Protein AF-A0A836VWT7-F1 (afdb_monomer)

Foldseek 3Di:
DDPDDDDDP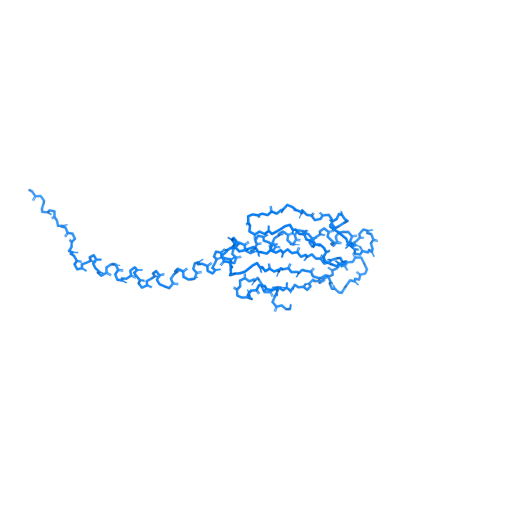VVVVVVVVVVVVVCVVVVVVVLLVQLLVLVVVVVVQQVQLLVLQLVLCLPVVFFAQWPVSSVGDQDADQQKHGWTRPGGNKIKIWGQCSSVDPGIKMKMWAQPPDDDSGRPDIQIAMPDDPSRYDPSHPD

Solvent-accessible surface area (backbone atoms only — not comparable to full-atom values): 7561 Å² total; per-residue (Å²): 131,82,83,82,81,74,87,53,71,66,59,53,50,53,53,52,52,54,51,51,56,51,47,66,58,48,51,60,54,50,50,53,49,51,30,27,56,44,43,48,54,46,53,50,57,49,54,54,29,52,50,35,34,42,51,40,18,48,73,72,68,46,60,34,66,37,54,82,68,22,66,41,76,57,73,55,55,89,35,23,50,43,55,44,37,88,42,63,46,24,44,33,35,33,39,33,43,75,36,71,47,97,55,66,26,41,41,35,40,36,70,35,79,73,48,96,45,40,58,86,42,68,51,19,32,54,71,47,64,65,90,46,52,64,77,69,34,70,96

pLDDT: mean 91.73, std 6.02, range [58.75, 97.19]

Sequence (139 aa):
MKKQSGFTLIELMIVVAIIGILAAIALPAYKDYTIRAKISECVTALSSCKTSISEYYASEGSLPSDINNAGCQTTASQYCSSITIPAAGQASINATTATGLAADCSLLLDPVNEANGAIPEWAGSTTCDTKYVPANFRG

Secondary structure (DSSP, 8-state):
-----PPPHHHHHHHHHHHHHHHHHHHHHHHHHHHHHHHHHHHHHHHHHHHHHHHHHHHHSS--SSHHHHT------SSB---B-SSTT-EEEEEPGGGT-SS-EEEEEEEES-BTTB--EEEEEESS-TTTS-GGG--

Mean predicted aligned error: 5.72 Å

Nearest PDB structures (foldseek):
  2hi2-assembly1_A  TM=7.477E-01  e=3.064E-08  Neisseria gonorrhoeae
  1ay2-assembly1_A  TM=7.674E-01  e=1.196E-07  Neisseria gonorrhoeae
  8p36-assembly1_A  TM=6.374E-01  e=1.276E-07  Neisseria meningitidis 8013
  8p3b-assembly1_A  TM=6.271E-01  e=5.313E-07  Neisseria meningitidis 8013
  4v1j-assembly1_A  TM=7.255E-01  e=3.595E-05  Neisseria meningitidis MC58

Radius of gyration: 23.33 Å; Cα contacts (8 Å, |Δi|>4): 224; chains: 1; bounding box: 59×43×65 Å

Structure (mmCIF, N/CA/C/O backbone):
data_AF-A0A836VWT7-F1
#
_entry.id   AF-A0A836VWT7-F1
#
loop_
_atom_site.group_PDB
_atom_site.id
_atom_site.type_symbol
_atom_site.label_atom_id
_atom_site.label_alt_id
_atom_site.label_comp_id
_atom_site.label_asym_id
_atom_site.label_entity_id
_atom_site.label_seq_id
_atom_site.pdbx_PDB_ins_code
_atom_site.Cartn_x
_atom_site.Cartn_y
_atom_site.Cartn_z
_atom_site.occupancy
_atom_site.B_iso_or_equiv
_atom_site.auth_seq_id
_atom_site.auth_comp_id
_atom_site.auth_asym_id
_atom_site.auth_atom_id
_atom_site.pdbx_PDB_model_num
ATOM 1 N N . MET A 1 1 ? -43.126 31.017 36.234 1.00 58.75 1 MET A N 1
ATOM 2 C CA . MET A 1 1 ? -41.844 30.287 36.358 1.00 58.75 1 MET A CA 1
ATOM 3 C C . MET A 1 1 ? -41.952 28.997 35.553 1.00 58.75 1 MET A C 1
ATOM 5 O O . MET A 1 1 ? -42.788 28.170 35.892 1.00 58.75 1 MET A O 1
ATOM 9 N N . LYS A 1 2 ? -41.206 28.842 34.450 1.00 62.41 2 LYS A N 1
ATOM 10 C CA . LYS A 1 2 ? -41.163 27.563 33.717 1.00 62.41 2 LYS A CA 1
ATOM 11 C C . LYS A 1 2 ? -40.335 26.579 34.548 1.00 62.41 2 LYS A C 1
ATOM 13 O O . LYS A 1 2 ? -39.196 26.892 34.878 1.00 62.41 2 LYS A O 1
ATOM 18 N N . LYS A 1 3 ? -40.908 25.431 34.923 1.00 69.69 3 LYS A N 1
ATOM 19 C CA . LYS A 1 3 ? -40.151 24.339 35.553 1.00 69.69 3 LYS A CA 1
ATOM 20 C C . LYS A 1 3 ? -39.103 23.864 34.550 1.00 69.69 3 LYS A C 1
ATOM 22 O O . LYS A 1 3 ? -39.458 23.363 33.489 1.00 69.69 3 LYS A O 1
ATOM 27 N N . GLN A 1 4 ? -37.833 24.054 34.879 1.00 73.50 4 GLN A N 1
ATOM 28 C CA . GLN A 1 4 ? -36.729 23.471 34.134 1.00 73.50 4 GLN A CA 1
ATOM 29 C C . GLN A 1 4 ? -36.688 21.979 34.473 1.00 73.50 4 GLN A C 1
ATOM 31 O O . GLN A 1 4 ? -36.282 21.589 35.564 1.00 73.50 4 GLN A O 1
ATOM 36 N N . SER A 1 5 ? -37.201 21.152 33.568 1.00 77.25 5 SER A N 1
ATOM 37 C CA . SER A 1 5 ? -37.071 19.699 33.627 1.00 77.25 5 SER A CA 1
ATOM 38 C C . SER A 1 5 ? -35.648 19.325 33.219 1.00 77.25 5 SER A C 1
ATOM 40 O O . SER A 1 5 ? -35.274 19.481 32.058 1.00 77.25 5 SER A O 1
ATOM 42 N N . GLY A 1 6 ? -34.836 18.912 34.193 1.00 79.06 6 GLY A N 1
ATOM 43 C CA . GLY A 1 6 ? -33.509 18.348 33.950 1.00 79.06 6 GLY A CA 1
ATOM 44 C C . GLY A 1 6 ? -33.586 16.888 33.500 1.00 79.06 6 GLY A C 1
ATOM 45 O O . GLY A 1 6 ? -34.572 16.208 33.777 1.00 79.06 6 GLY A O 1
ATOM 46 N N . PHE A 1 7 ? -32.534 16.422 32.825 1.00 81.81 7 PHE A N 1
ATOM 47 C CA . PHE A 1 7 ? -32.345 15.007 32.492 1.00 81.81 7 PHE A CA 1
ATOM 48 C C . PHE A 1 7 ? -32.161 14.159 33.755 1.00 81.81 7 PHE A C 1
ATOM 50 O O . PHE A 1 7 ? -31.521 14.585 34.720 1.00 81.81 7 PHE A O 1
ATOM 57 N N . THR A 1 8 ? -32.698 12.942 33.737 1.00 92.19 8 THR A N 1
ATOM 58 C CA . THR A 1 8 ? -32.517 11.964 34.812 1.00 92.19 8 THR A CA 1
ATOM 59 C C . THR A 1 8 ? -31.179 11.232 34.670 1.00 92.19 8 THR A C 1
ATOM 61 O O . THR A 1 8 ? -30.665 11.020 33.570 1.00 92.19 8 THR A O 1
ATOM 64 N N . LEU A 1 9 ? -30.612 10.787 35.796 1.00 91.31 9 LEU A N 1
ATOM 65 C CA . LEU A 1 9 ? -29.394 9.966 35.786 1.00 91.31 9 LEU A CA 1
ATOM 66 C C . LEU A 1 9 ? -29.594 8.642 35.036 1.00 91.31 9 LEU A C 1
ATOM 68 O O . LEU A 1 9 ? -28.658 8.157 34.407 1.00 91.31 9 LEU A O 1
ATOM 72 N N . ILE A 1 10 ? -30.808 8.081 35.064 1.00 92.75 10 ILE A N 1
ATOM 73 C CA . ILE A 1 10 ? -31.106 6.831 34.361 1.00 92.75 10 ILE A CA 1
ATOM 74 C C . ILE A 1 10 ? -31.104 7.018 32.840 1.00 92.75 10 ILE A C 1
ATOM 76 O O . ILE A 1 10 ? -30.548 6.184 32.131 1.00 92.75 10 ILE A O 1
ATOM 80 N N . GLU A 1 11 ? -31.625 8.140 32.335 1.00 92.62 11 GLU A N 1
ATOM 81 C CA . GLU A 1 11 ? -31.549 8.475 30.908 1.00 92.62 11 GLU A CA 1
ATOM 82 C C . GLU A 1 11 ? -30.095 8.621 30.460 1.00 92.62 11 GLU A C 1
ATOM 84 O O . GLU A 1 11 ? -29.700 8.059 29.440 1.00 92.62 11 GLU A O 1
ATOM 89 N N . LEU A 1 12 ? -29.271 9.306 31.255 1.00 91.25 12 LEU A N 1
ATOM 90 C CA . LEU A 1 12 ? -27.863 9.492 30.924 1.00 91.25 12 LEU A CA 1
ATOM 91 C C . LEU A 1 12 ? -27.093 8.161 30.934 1.00 91.25 12 LEU A C 1
ATOM 93 O O . LEU A 1 12 ? -26.285 7.910 30.042 1.00 91.25 12 LEU A O 1
ATOM 97 N N . MET A 1 13 ? -27.383 7.269 31.884 1.00 93.38 13 MET A N 1
ATOM 98 C CA . MET A 1 13 ? -26.770 5.938 31.944 1.00 93.38 13 MET A CA 1
ATOM 99 C C . MET A 1 13 ? -27.132 5.055 30.744 1.00 93.38 13 MET A C 1
ATOM 101 O O . MET A 1 13 ? -26.257 4.371 30.212 1.00 93.38 13 MET A O 1
ATOM 105 N N . ILE A 1 14 ? -28.385 5.092 30.277 1.00 95.50 14 ILE A N 1
ATOM 106 C CA . ILE A 1 14 ? -28.807 4.332 29.088 1.00 95.50 14 ILE A CA 1
ATOM 107 C C . ILE A 1 14 ? -28.093 4.854 27.837 1.00 95.50 14 ILE A C 1
ATOM 109 O O . ILE A 1 14 ? -27.604 4.063 27.030 1.00 95.50 14 ILE A O 1
ATOM 113 N N . VAL A 1 15 ? -27.971 6.177 27.689 1.00 96.25 15 VAL A N 1
ATOM 114 C CA . VAL A 1 15 ? -27.253 6.782 26.557 1.00 96.25 15 VAL A CA 1
ATOM 115 C C . VAL A 1 15 ? -25.786 6.349 26.544 1.00 96.25 15 VAL A C 1
ATOM 117 O O . VAL A 1 15 ? -25.280 5.933 25.502 1.00 96.25 15 VAL A O 1
ATOM 120 N N . VAL A 1 16 ? -25.113 6.369 27.699 1.00 95.38 16 VAL A N 1
ATOM 121 C CA . VAL A 1 16 ? -23.719 5.909 27.812 1.00 95.38 16 VAL A CA 1
ATOM 122 C C . VAL A 1 16 ? -23.593 4.422 27.468 1.00 95.38 16 VAL A C 1
ATOM 124 O O . VAL A 1 16 ? -22.657 4.046 26.764 1.00 95.38 16 VAL A O 1
ATOM 127 N N . ALA A 1 17 ? -24.544 3.582 27.889 1.00 96.31 17 ALA A N 1
ATOM 128 C CA . ALA A 1 17 ? -24.542 2.158 27.557 1.00 96.31 17 ALA A CA 1
ATOM 129 C C . ALA A 1 17 ? -24.658 1.912 26.041 1.00 96.31 17 ALA A C 1
ATOM 131 O O . ALA A 1 17 ? -23.893 1.124 25.484 1.00 96.31 17 ALA A O 1
ATOM 132 N N . ILE A 1 18 ? -25.559 2.624 25.353 1.00 97.19 18 ILE A N 1
ATOM 133 C CA . ILE A 1 18 ? -25.730 2.506 23.896 1.00 97.19 18 ILE A CA 1
ATOM 134 C C . ILE A 1 18 ? -24.473 2.990 23.160 1.00 97.19 18 ILE A C 1
ATOM 136 O O . ILE A 1 18 ? -23.976 2.294 22.274 1.00 97.19 18 ILE A O 1
ATOM 140 N N . ILE A 1 19 ? -23.919 4.147 23.548 1.00 96.50 19 ILE A N 1
ATOM 141 C CA . ILE A 1 19 ? -22.673 4.669 22.963 1.00 96.50 19 ILE A CA 1
ATOM 142 C C . ILE A 1 19 ? -21.520 3.684 23.189 1.00 96.50 19 ILE A C 1
ATOM 144 O O . ILE A 1 19 ? -20.734 3.460 22.272 1.00 96.50 19 ILE A O 1
ATOM 148 N N . GLY A 1 20 ? -21.444 3.052 24.364 1.00 96.12 20 GLY A N 1
ATOM 149 C CA . GLY A 1 20 ? -20.440 2.033 24.673 1.00 96.12 20 GLY A CA 1
ATOM 150 C C . GLY A 1 20 ? -20.486 0.839 23.715 1.00 96.12 20 GLY A C 1
ATOM 151 O O . GLY A 1 20 ? -19.448 0.441 23.186 1.00 96.12 20 GLY A O 1
ATOM 152 N N . ILE A 1 21 ? -21.682 0.311 23.427 1.00 96.31 21 ILE A N 1
ATOM 153 C CA . ILE A 1 21 ? -21.868 -0.801 22.477 1.00 96.31 21 ILE A CA 1
ATOM 154 C C . ILE A 1 21 ? -21.478 -0.374 21.057 1.00 96.31 21 ILE A C 1
ATOM 156 O O . ILE A 1 21 ? -20.726 -1.077 20.382 1.00 96.31 21 ILE A O 1
ATOM 160 N N . LEU A 1 22 ? -21.954 0.792 20.606 1.00 96.56 22 LEU A N 1
ATOM 161 C CA . LEU A 1 22 ? -21.641 1.300 19.269 1.00 96.56 22 LEU A CA 1
ATOM 162 C C . LEU A 1 22 ? -20.139 1.555 19.101 1.00 96.56 22 LEU A C 1
ATOM 164 O O . LEU A 1 22 ? -19.570 1.179 18.079 1.00 96.56 22 LEU A O 1
ATOM 168 N N . ALA A 1 23 ? -19.479 2.132 20.107 1.00 94.62 23 ALA A N 1
ATOM 169 C CA . ALA A 1 23 ? -18.045 2.404 20.081 1.00 94.62 23 ALA A CA 1
ATOM 170 C C . ALA A 1 23 ? -17.211 1.117 20.007 1.00 94.62 23 ALA A C 1
ATOM 172 O O . ALA A 1 23 ? -16.227 1.076 19.268 1.00 94.62 23 ALA A O 1
ATOM 173 N N . ALA A 1 24 ? -17.615 0.054 20.711 1.00 95.00 24 ALA A N 1
ATOM 174 C CA . ALA A 1 24 ? -16.914 -1.230 20.684 1.00 95.00 24 ALA A CA 1
ATOM 175 C C . ALA A 1 24 ? -16.867 -1.856 19.277 1.00 95.00 24 ALA A C 1
ATOM 177 O O . ALA A 1 24 ? -15.867 -2.473 18.918 1.00 95.00 24 ALA A O 1
ATOM 178 N N . ILE A 1 25 ? -17.914 -1.662 18.468 1.00 93.81 25 ILE A N 1
ATOM 179 C CA . ILE A 1 25 ? -17.992 -2.168 17.087 1.00 93.81 25 ILE A CA 1
ATOM 180 C C . ILE A 1 25 ? -17.366 -1.174 16.099 1.00 93.81 25 ILE A C 1
ATOM 182 O O . ILE A 1 25 ? -16.639 -1.564 15.184 1.00 93.81 25 ILE A O 1
ATOM 186 N N . ALA A 1 26 ? -17.629 0.122 16.280 1.00 92.62 26 ALA A N 1
ATOM 187 C CA . ALA A 1 26 ? -17.213 1.159 15.344 1.00 92.62 26 ALA A CA 1
ATOM 188 C C . ALA A 1 26 ? -15.702 1.425 15.380 1.00 92.62 26 ALA A C 1
ATOM 190 O O . ALA A 1 26 ? -15.102 1.657 14.333 1.00 92.62 26 ALA A O 1
ATOM 191 N N . LEU A 1 27 ? -15.064 1.382 16.556 1.00 93.00 27 LEU A N 1
ATOM 192 C CA . LEU A 1 27 ? -13.644 1.725 16.684 1.00 93.00 27 LEU A CA 1
ATOM 193 C C . LEU A 1 27 ? -12.711 0.750 15.942 1.00 93.00 27 LEU A C 1
ATOM 195 O O . LEU A 1 27 ? -11.834 1.237 15.225 1.00 93.00 27 LEU A O 1
ATOM 199 N N . PRO A 1 28 ? -12.858 -0.588 16.048 1.00 92.38 28 PRO A N 1
ATOM 200 C CA . PRO A 1 28 ? -12.039 -1.518 15.267 1.00 92.38 28 PRO A CA 1
ATOM 201 C C . PRO A 1 28 ? -12.239 -1.350 13.757 1.00 92.38 28 PRO A C 1
ATOM 203 O O . PRO A 1 28 ? -11.262 -1.261 13.017 1.00 92.38 28 PRO A O 1
ATOM 206 N N . ALA A 1 29 ? -13.492 -1.219 13.307 1.00 93.12 29 ALA A N 1
ATOM 207 C CA . ALA A 1 29 ? -13.805 -1.031 11.892 1.00 93.12 29 ALA A CA 1
ATOM 208 C C . ALA A 1 29 ? -13.227 0.284 11.339 1.00 93.12 29 ALA A C 1
ATOM 210 O O . ALA A 1 29 ? -12.666 0.311 10.244 1.00 93.12 29 ALA A O 1
ATOM 211 N N . TYR A 1 30 ? -13.305 1.369 12.116 1.00 95.00 30 TYR A N 1
ATOM 212 C CA . TYR A 1 30 ? -12.721 2.654 11.744 1.00 95.00 30 TYR A CA 1
ATOM 213 C C . TYR A 1 30 ? -11.193 2.582 11.654 1.00 95.00 30 TYR A C 1
ATOM 215 O O . TYR A 1 30 ? -10.614 3.097 10.699 1.00 95.00 30 TYR A O 1
ATOM 223 N N . LYS A 1 31 ? -10.529 1.892 12.591 1.00 93.81 31 LYS A N 1
ATOM 224 C CA . LYS A 1 31 ? -9.076 1.667 12.525 1.00 93.81 31 LYS A CA 1
ATOM 225 C C . LYS A 1 31 ? -8.689 0.936 11.243 1.00 93.81 31 LYS A C 1
ATOM 227 O O . LYS A 1 31 ? -7.846 1.441 10.504 1.00 93.81 31 LYS A O 1
ATOM 232 N N . ASP A 1 32 ? -9.352 -0.177 10.936 1.00 95.00 32 ASP A N 1
ATOM 233 C CA . ASP A 1 32 ? -9.085 -0.950 9.720 1.00 95.00 32 ASP A CA 1
ATOM 234 C C . ASP A 1 32 ? -9.291 -0.108 8.449 1.00 95.00 32 ASP A C 1
ATOM 236 O O . ASP A 1 32 ? -8.477 -0.164 7.524 1.00 95.00 32 ASP A O 1
ATOM 240 N N . TYR A 1 33 ? -10.333 0.728 8.419 1.00 94.88 33 TYR A N 1
ATOM 241 C CA . TYR A 1 33 ? -10.568 1.670 7.325 1.00 94.88 33 TYR A CA 1
ATOM 242 C C . TYR A 1 33 ? -9.438 2.699 7.190 1.00 94.88 33 TYR A C 1
ATOM 244 O O . TYR A 1 33 ? -8.924 2.907 6.091 1.00 94.88 33 TYR A O 1
ATOM 252 N N . THR A 1 34 ? -9.000 3.310 8.296 1.00 96.00 34 THR A N 1
ATOM 253 C CA . THR A 1 34 ? -7.909 4.297 8.258 1.00 96.00 34 THR A CA 1
ATOM 254 C C . THR A 1 34 ? -6.579 3.682 7.824 1.00 96.00 34 THR A C 1
ATOM 256 O O . THR A 1 34 ? -5.836 4.327 7.090 1.00 96.00 34 THR A O 1
ATOM 259 N N . ILE A 1 35 ? -6.288 2.434 8.209 1.00 96.38 35 ILE A N 1
ATOM 260 C CA . ILE A 1 35 ? -5.078 1.724 7.769 1.00 96.38 35 ILE A CA 1
ATOM 261 C C . ILE A 1 35 ? -5.130 1.499 6.252 1.00 96.38 35 ILE A C 1
ATOM 263 O O . ILE A 1 35 ? -4.189 1.867 5.552 1.00 96.38 35 ILE A O 1
ATOM 267 N N . ARG A 1 36 ? -6.250 0.982 5.724 1.00 95.88 36 ARG A N 1
ATOM 268 C CA . ARG A 1 36 ? -6.458 0.802 4.272 1.00 95.88 36 ARG A CA 1
ATOM 269 C C . ARG A 1 36 ? -6.302 2.112 3.500 1.00 95.88 36 ARG A C 1
ATOM 271 O O . ARG A 1 36 ? -5.659 2.133 2.454 1.00 95.88 36 ARG A O 1
ATOM 278 N N . ALA A 1 37 ? -6.871 3.200 4.020 1.00 95.31 37 ALA A N 1
ATOM 279 C CA .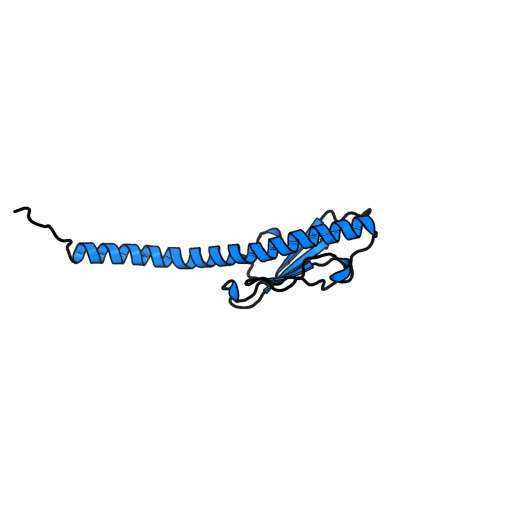 ALA A 1 37 ? -6.781 4.517 3.398 1.00 95.31 37 ALA A CA 1
ATOM 280 C C . ALA A 1 37 ? -5.326 4.998 3.307 1.00 95.31 37 ALA A C 1
ATOM 282 O O . ALA A 1 37 ? -4.888 5.425 2.243 1.00 95.31 37 ALA A O 1
ATOM 283 N N . LYS A 1 38 ? -4.541 4.855 4.377 1.00 95.81 38 LYS A N 1
ATOM 284 C CA . LYS A 1 38 ? -3.122 5.239 4.364 1.00 95.81 38 LYS A CA 1
ATOM 285 C C . LYS A 1 38 ? -2.279 4.343 3.450 1.00 95.81 38 LYS A C 1
ATOM 287 O O . LYS A 1 38 ? -1.411 4.842 2.750 1.00 95.81 38 LYS A O 1
ATOM 292 N N . ILE A 1 39 ? -2.565 3.041 3.383 1.00 95.50 39 ILE A N 1
ATOM 293 C CA . ILE A 1 39 ? -1.892 2.126 2.442 1.00 95.50 39 ILE A CA 1
ATOM 294 C C . ILE A 1 39 ? -2.199 2.486 0.980 1.00 95.50 39 ILE A C 1
ATOM 296 O O . ILE A 1 39 ? -1.337 2.333 0.115 1.00 95.50 39 ILE A O 1
ATOM 300 N N . SER A 1 40 ? -3.400 2.998 0.687 1.00 94.00 40 SER A N 1
ATOM 301 C CA . SER A 1 40 ? -3.766 3.414 -0.675 1.00 94.00 40 SER A CA 1
ATOM 302 C C . SER A 1 40 ? -2.884 4.547 -1.220 1.00 94.00 40 SER A C 1
ATOM 304 O O . SER A 1 40 ? -2.678 4.637 -2.431 1.00 94.00 40 SER A O 1
ATOM 306 N N . GLU A 1 41 ? -2.286 5.352 -0.338 1.00 93.94 41 GLU A N 1
ATOM 307 C CA . GLU A 1 41 ? -1.279 6.346 -0.710 1.00 93.94 41 GLU A CA 1
ATOM 308 C C . GLU A 1 41 ? -0.036 5.671 -1.305 1.00 93.94 41 GLU A C 1
ATOM 310 O O . GLU A 1 41 ? 0.408 6.036 -2.394 1.00 93.94 41 GLU A O 1
ATOM 315 N N . CYS A 1 42 ? 0.458 4.610 -0.658 1.00 94.38 42 CYS A N 1
ATOM 316 C CA . CYS A 1 42 ? 1.616 3.854 -1.134 1.00 94.38 42 CYS A CA 1
ATOM 317 C C . CYS A 1 42 ? 1.322 3.178 -2.480 1.00 94.38 42 CYS A C 1
ATOM 319 O O . CYS A 1 42 ? 2.152 3.175 -3.387 1.00 94.38 42 CYS A O 1
ATOM 321 N N . VAL A 1 43 ? 0.105 2.651 -2.640 1.00 94.31 43 VAL A N 1
ATOM 322 C CA . VAL A 1 43 ? -0.364 2.060 -3.903 1.00 94.31 43 VAL A CA 1
ATOM 323 C C . VAL A 1 43 ? -0.444 3.102 -5.022 1.00 94.31 43 VAL A C 1
ATOM 325 O O . VAL A 1 43 ? -0.113 2.803 -6.170 1.00 94.31 43 VAL A O 1
ATOM 328 N N . THR A 1 44 ? -0.850 4.332 -4.706 1.00 93.69 44 THR A N 1
ATOM 329 C CA . TH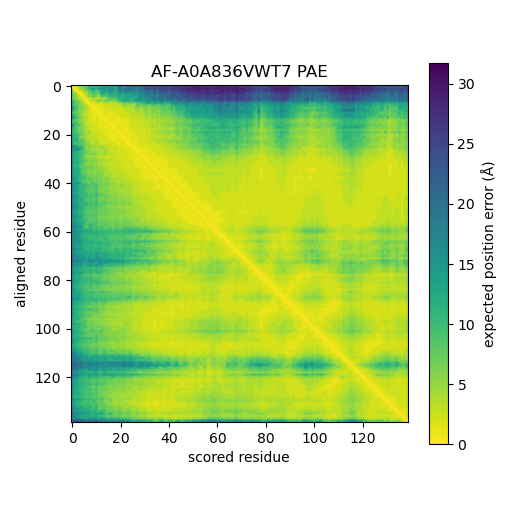R A 1 44 ? -0.901 5.432 -5.679 1.00 93.69 44 THR A CA 1
ATOM 330 C C . THR A 1 44 ? 0.505 5.816 -6.139 1.00 93.69 44 THR A C 1
ATOM 332 O O . THR A 1 44 ? 0.741 5.947 -7.341 1.00 93.69 44 THR A O 1
ATOM 335 N N . ALA A 1 45 ? 1.457 5.911 -5.206 1.00 93.56 45 ALA A N 1
ATOM 3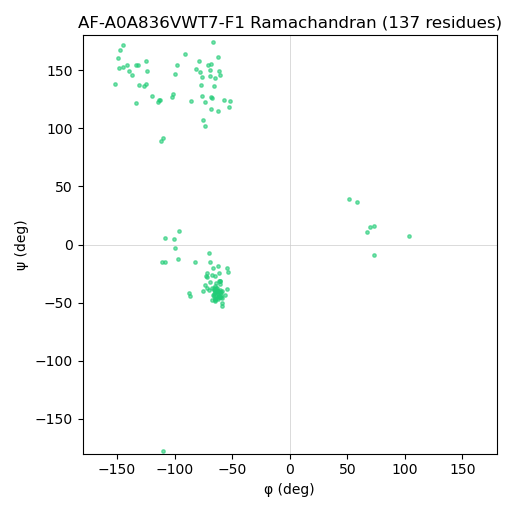36 C CA . ALA A 1 45 ? 2.862 6.158 -5.524 1.00 93.56 45 ALA A CA 1
ATOM 337 C C . ALA A 1 45 ? 3.451 5.049 -6.420 1.00 93.56 45 ALA A C 1
ATOM 339 O O . ALA A 1 45 ? 4.086 5.338 -7.435 1.00 93.56 45 ALA A O 1
ATOM 340 N N . LEU A 1 46 ? 3.162 3.779 -6.115 1.00 94.19 46 LEU A N 1
ATOM 341 C CA . LEU A 1 46 ? 3.545 2.648 -6.967 1.00 94.19 46 LEU A CA 1
ATOM 342 C C . LEU A 1 46 ? 2.908 2.698 -8.358 1.00 94.19 46 LEU A C 1
ATOM 344 O O . LEU A 1 46 ? 3.568 2.382 -9.340 1.00 94.19 46 LEU A O 1
ATOM 348 N N . SER A 1 47 ? 1.640 3.098 -8.460 1.00 93.50 47 SER A N 1
ATOM 349 C CA . SER A 1 47 ? 0.925 3.165 -9.744 1.00 93.50 47 SER A CA 1
ATOM 350 C C . SER A 1 47 ? 1.525 4.217 -10.682 1.00 93.50 47 SER A C 1
ATOM 352 O O . SER A 1 47 ? 1.637 3.985 -11.887 1.00 93.50 47 SER A O 1
ATOM 354 N N . SER A 1 48 ? 1.963 5.347 -10.118 1.00 93.69 48 SER A N 1
ATOM 355 C CA . SER A 1 48 ? 2.756 6.356 -10.828 1.00 93.69 48 SER A CA 1
ATOM 356 C C . SER A 1 48 ? 4.056 5.748 -11.367 1.00 93.69 48 SER A C 1
ATOM 358 O O . SER A 1 48 ? 4.292 5.768 -12.572 1.00 93.69 48 SER A O 1
ATOM 360 N N . CYS A 1 49 ? 4.834 5.087 -10.503 1.00 94.62 49 CYS A N 1
ATOM 361 C CA . CYS A 1 49 ? 6.091 4.443 -10.893 1.00 94.62 49 CYS A CA 1
ATOM 362 C C . CYS A 1 49 ? 5.909 3.351 -11.961 1.00 94.62 49 CYS A C 1
ATOM 364 O O . CYS A 1 49 ? 6.667 3.292 -12.924 1.00 94.62 49 CYS A O 1
ATOM 366 N N . LYS A 1 50 ? 4.854 2.535 -11.857 1.00 94.19 50 LYS A N 1
ATOM 367 C CA . LYS A 1 50 ? 4.475 1.551 -12.883 1.00 94.19 50 LYS A CA 1
ATOM 368 C C . LYS A 1 50 ? 4.293 2.196 -14.262 1.00 94.19 50 LYS A C 1
ATOM 370 O O . LYS A 1 50 ? 4.665 1.598 -15.272 1.00 94.19 50 LYS A O 1
ATOM 375 N N . THR A 1 51 ? 3.720 3.397 -14.314 1.00 94.31 51 THR A N 1
ATOM 376 C CA . THR A 1 51 ? 3.530 4.124 -15.577 1.00 94.31 51 THR A CA 1
ATOM 377 C C . THR A 1 51 ? 4.882 4.535 -16.152 1.00 94.31 51 THR A C 1
ATOM 379 O O . THR A 1 51 ? 5.164 4.206 -17.299 1.00 94.31 51 THR A O 1
ATOM 382 N N . SER A 1 52 ? 5.761 5.121 -15.333 1.00 94.75 52 SER A N 1
ATOM 383 C CA . SER A 1 52 ? 7.118 5.510 -15.747 1.00 94.75 52 SER A CA 1
ATOM 384 C C . SER A 1 52 ? 7.959 4.322 -16.230 1.00 94.75 52 SER A C 1
ATOM 386 O O . SER A 1 52 ? 8.619 4.412 -17.260 1.00 94.75 52 SER A O 1
ATOM 388 N N . ILE A 1 53 ? 7.877 3.171 -15.554 1.00 94.56 53 ILE A N 1
ATOM 389 C CA . ILE A 1 53 ? 8.562 1.942 -15.986 1.00 94.56 53 ILE A CA 1
ATOM 390 C C . ILE A 1 53 ? 8.009 1.441 -17.326 1.00 94.56 53 ILE A C 1
ATOM 392 O O . ILE A 1 53 ? 8.776 1.014 -18.188 1.00 94.56 53 ILE A O 1
ATOM 396 N N . SER A 1 54 ? 6.689 1.512 -17.522 1.00 94.19 54 SER A N 1
ATOM 397 C CA . SER A 1 54 ? 6.056 1.111 -18.786 1.00 94.19 54 SER A CA 1
ATOM 398 C C . SER A 1 54 ? 6.478 2.020 -19.944 1.00 94.19 54 SER A C 1
ATOM 400 O O . SER A 1 54 ? 6.721 1.533 -21.045 1.00 94.19 54 SER A O 1
ATOM 402 N N . GLU A 1 55 ? 6.601 3.326 -19.698 1.00 93.38 55 GLU A N 1
ATOM 403 C CA . GLU A 1 55 ? 7.108 4.298 -20.673 1.00 93.38 55 GLU A CA 1
ATOM 404 C C . GLU A 1 55 ? 8.581 4.042 -21.012 1.00 93.38 55 GLU A C 1
ATOM 406 O O . GLU A 1 55 ? 8.930 4.009 -22.191 1.00 93.38 55 GLU A O 1
ATOM 411 N N . TYR A 1 56 ? 9.420 3.784 -20.002 1.00 94.25 56 TYR A N 1
ATOM 412 C CA . TYR A 1 56 ? 10.830 3.440 -20.200 1.00 94.25 56 TYR A CA 1
ATOM 413 C C . TYR A 1 56 ? 10.991 2.174 -21.050 1.00 94.25 56 TYR A C 1
ATOM 415 O O . TYR A 1 56 ? 11.776 2.147 -21.995 1.00 94.25 56 TYR A O 1
ATOM 423 N N . TYR A 1 57 ? 10.210 1.129 -20.761 1.00 93.75 57 TYR A N 1
ATOM 424 C CA . TYR A 1 57 ? 10.239 -0.108 -21.542 1.00 93.75 57 TYR A CA 1
ATOM 425 C C . TYR A 1 57 ? 9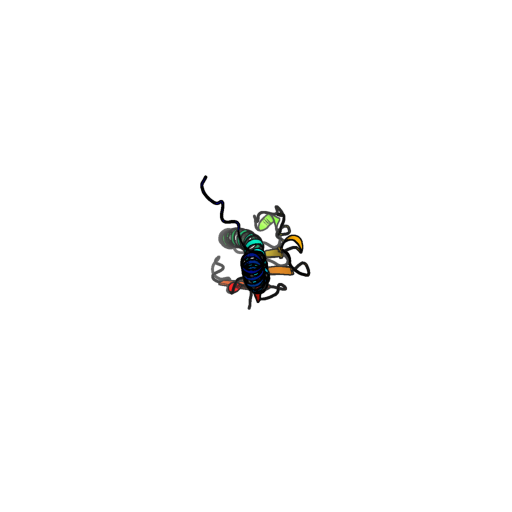.807 0.116 -22.998 1.00 93.75 57 TYR A C 1
ATOM 427 O O . TYR A 1 57 ? 10.393 -0.462 -23.914 1.00 93.75 57 TYR A O 1
ATOM 435 N N . ALA A 1 58 ? 8.824 0.991 -23.227 1.00 93.06 58 ALA A N 1
ATOM 436 C CA . ALA A 1 58 ? 8.369 1.344 -24.568 1.00 93.06 58 ALA A CA 1
ATOM 437 C C . ALA A 1 58 ? 9.401 2.155 -25.370 1.00 93.06 58 ALA A C 1
ATOM 439 O O . ALA A 1 58 ? 9.453 2.014 -26.592 1.00 93.06 58 ALA A O 1
ATOM 440 N N . SER A 1 59 ? 10.218 2.990 -24.715 1.00 92.75 59 SER A N 1
ATOM 441 C CA . SER A 1 59 ? 11.236 3.808 -25.387 1.00 92.75 59 SER A CA 1
ATOM 442 C C . SER A 1 59 ? 12.570 3.086 -25.578 1.00 92.75 59 SER A C 1
ATOM 444 O O . SER A 1 59 ? 13.148 3.150 -26.660 1.00 92.75 59 SER A O 1
ATOM 446 N N . GLU A 1 60 ? 13.053 2.393 -24.546 1.00 91.56 60 GLU A N 1
ATOM 447 C CA . GLU A 1 60 ? 14.388 1.779 -24.519 1.00 91.56 60 GLU A CA 1
ATOM 448 C C . GLU A 1 60 ? 14.374 0.289 -24.893 1.00 91.56 60 GLU A C 1
ATOM 450 O O . GLU A 1 60 ? 15.427 -0.311 -25.106 1.00 91.56 60 GLU A O 1
ATOM 455 N N . GLY A 1 61 ? 13.197 -0.346 -24.950 1.00 90.00 61 GLY A N 1
ATOM 456 C CA . GLY A 1 61 ? 13.050 -1.772 -25.265 1.00 90.00 61 GLY A CA 1
ATOM 457 C C . GLY A 1 61 ? 13.616 -2.720 -24.200 1.00 90.00 61 GLY A C 1
ATOM 458 O O . GLY A 1 61 ? 13.755 -3.917 -24.452 1.00 90.00 61 GLY A O 1
ATOM 459 N N . SER A 1 62 ? 13.965 -2.198 -23.023 1.00 91.75 62 SER A N 1
ATOM 460 C CA . SER A 1 62 ? 14.488 -2.951 -21.882 1.00 91.75 62 SER A CA 1
ATOM 461 C C . SER A 1 62 ? 13.930 -2.400 -20.572 1.00 91.75 62 SER A C 1
ATOM 463 O O . SER A 1 62 ? 13.513 -1.245 -20.504 1.00 91.75 62 SER A O 1
ATOM 465 N N . LEU A 1 63 ? 13.861 -3.237 -19.536 1.00 92.75 63 LEU A N 1
ATOM 466 C CA . LEU A 1 63 ? 13.374 -2.814 -18.225 1.00 92.75 63 LEU A CA 1
ATOM 467 C C . LEU A 1 63 ? 14.435 -1.991 -17.478 1.00 92.75 63 LEU A C 1
ATOM 469 O O . LEU A 1 63 ? 15.622 -2.322 -17.543 1.00 92.75 63 LEU A O 1
ATOM 473 N N . PRO A 1 64 ? 14.030 -0.967 -16.705 1.00 93.31 64 PRO A N 1
ATOM 474 C CA . PRO A 1 64 ? 14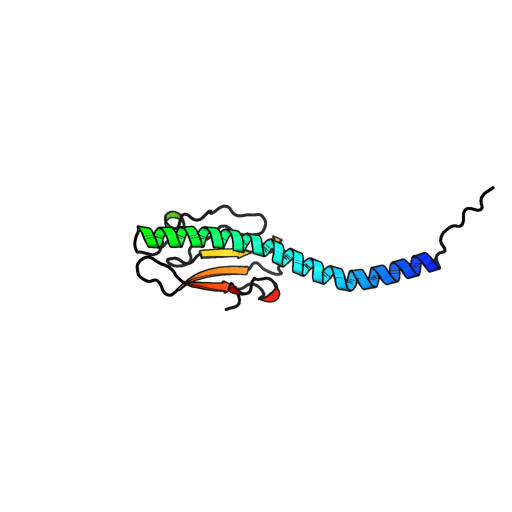.966 -0.193 -15.906 1.00 93.31 64 PRO A CA 1
ATOM 475 C C . PRO A 1 64 ? 15.529 -1.061 -14.775 1.00 93.31 64 PRO A C 1
ATOM 477 O O . PRO A 1 64 ? 14.777 -1.655 -14.002 1.00 93.31 64 PRO A O 1
ATOM 480 N N . SER A 1 65 ? 16.856 -1.132 -14.659 1.00 92.44 65 SER A N 1
ATOM 481 C CA . SER A 1 65 ? 17.542 -1.904 -13.611 1.00 92.44 65 SER A CA 1
ATOM 482 C C . SER A 1 65 ? 17.645 -1.172 -12.275 1.00 92.44 65 SER A C 1
ATOM 484 O O . SER A 1 65 ? 17.975 -1.790 -11.265 1.00 92.44 65 SER A O 1
ATOM 486 N N . ASP A 1 66 ? 17.406 0.139 -12.265 1.00 91.25 66 ASP A N 1
ATOM 487 C CA . ASP A 1 66 ? 17.492 0.970 -11.072 1.00 91.25 66 ASP A CA 1
ATOM 488 C C . ASP A 1 66 ? 16.447 2.096 -11.059 1.00 91.25 66 ASP A C 1
ATOM 490 O O . ASP A 1 66 ? 15.732 2.353 -12.031 1.00 91.25 66 ASP A O 1
ATOM 494 N N . ILE A 1 67 ? 16.365 2.774 -9.914 1.00 90.38 67 ILE A N 1
ATOM 495 C CA . ILE A 1 67 ? 15.399 3.846 -9.664 1.00 90.38 67 ILE A CA 1
ATOM 496 C C . ILE A 1 67 ? 15.651 5.109 -10.504 1.00 90.38 67 ILE A C 1
ATOM 498 O O . ILE A 1 67 ? 14.708 5.851 -10.772 1.00 90.38 67 ILE A O 1
ATOM 502 N N . ASN A 1 68 ? 16.895 5.359 -10.930 1.00 89.25 68 ASN A N 1
ATOM 503 C CA . ASN A 1 68 ? 17.255 6.550 -11.699 1.00 89.25 68 ASN A CA 1
ATOM 504 C C . ASN A 1 68 ? 16.780 6.419 -13.145 1.00 89.25 68 ASN A C 1
ATOM 506 O O . ASN A 1 68 ? 16.270 7.379 -13.716 1.00 89.25 68 ASN A O 1
ATOM 510 N N . ASN A 1 69 ? 16.913 5.221 -13.717 1.00 90.06 69 ASN A N 1
ATOM 511 C CA . ASN A 1 69 ? 16.402 4.903 -15.043 1.00 90.06 69 ASN A CA 1
ATOM 512 C C . ASN A 1 69 ? 14.877 4.758 -15.053 1.00 90.06 69 ASN A C 1
ATOM 514 O O . ASN A 1 69 ? 14.242 5.158 -16.022 1.00 90.06 69 ASN A O 1
ATOM 518 N N . ALA A 1 70 ? 14.282 4.240 -13.974 1.00 88.62 70 ALA A N 1
ATOM 519 C CA . ALA A 1 70 ? 12.836 4.035 -13.889 1.00 88.62 70 ALA A CA 1
ATOM 520 C C . ALA A 1 70 ? 12.010 5.336 -13.879 1.00 88.62 70 ALA A C 1
ATOM 522 O O . ALA A 1 70 ? 10.811 5.291 -14.143 1.00 88.62 70 ALA A O 1
ATOM 523 N N . GLY A 1 71 ? 12.612 6.484 -13.541 1.00 87.69 71 GLY A N 1
ATOM 524 C CA . GLY A 1 71 ? 11.923 7.782 -13.528 1.00 87.69 71 GLY A CA 1
ATOM 525 C C . GLY A 1 71 ? 10.873 7.938 -12.420 1.00 87.69 71 GLY A C 1
ATOM 526 O O . GLY A 1 71 ? 10.050 8.851 -12.465 1.00 87.69 71 GLY A O 1
ATOM 527 N N . CYS A 1 72 ? 10.887 7.060 -11.416 1.00 90.81 72 CYS A N 1
ATOM 528 C CA . CYS A 1 72 ? 9.905 7.057 -10.338 1.00 90.81 72 CYS A CA 1
ATOM 529 C C . CYS A 1 72 ? 10.178 8.150 -9.295 1.00 90.81 72 CYS A C 1
ATOM 531 O O . CYS A 1 72 ? 11.325 8.469 -8.979 1.00 90.81 72 CYS A O 1
ATOM 533 N N . GLN A 1 73 ? 9.119 8.685 -8.680 1.00 84.62 73 GLN A N 1
ATOM 534 C CA . GLN A 1 73 ? 9.263 9.606 -7.552 1.00 84.62 73 GLN A CA 1
ATOM 535 C C . GLN A 1 73 ? 9.837 8.870 -6.327 1.00 84.62 73 GLN A C 1
ATOM 537 O O . GLN A 1 73 ? 9.278 7.880 -5.859 1.00 84.62 73 GLN A O 1
ATOM 542 N N . THR A 1 74 ? 10.925 9.390 -5.760 1.00 87.25 74 THR A N 1
ATOM 543 C CA . THR A 1 74 ? 11.612 8.796 -4.595 1.00 87.25 74 THR A CA 1
ATOM 544 C C . THR A 1 74 ? 11.277 9.474 -3.267 1.00 87.25 74 THR A C 1
ATOM 546 O O . THR A 1 74 ? 11.832 9.123 -2.227 1.00 87.25 74 THR A O 1
ATOM 549 N N . THR A 1 75 ? 10.361 10.443 -3.269 1.00 89.19 75 THR A N 1
ATOM 550 C CA . THR A 1 75 ? 9.933 11.141 -2.053 1.00 89.19 75 THR A CA 1
ATOM 551 C C . THR A 1 75 ? 9.153 10.195 -1.145 1.00 89.19 75 THR A C 1
ATOM 553 O O . THR A 1 75 ? 8.074 9.731 -1.505 1.00 89.19 75 THR A O 1
ATOM 556 N N . ALA A 1 76 ? 9.690 9.936 0.045 1.00 91.62 76 ALA A N 1
ATOM 557 C CA . ALA A 1 76 ? 8.955 9.251 1.101 1.00 91.62 76 ALA A CA 1
ATOM 558 C C . ALA A 1 76 ? 7.831 10.145 1.646 1.00 91.62 76 ALA A C 1
ATOM 560 O O . ALA A 1 76 ? 7.960 11.372 1.685 1.00 91.62 76 ALA A O 1
ATOM 561 N N . SER A 1 77 ? 6.753 9.524 2.111 1.00 92.25 77 SER A N 1
ATOM 562 C CA . SER A 1 77 ? 5.668 10.207 2.808 1.00 92.25 77 SER A CA 1
ATOM 563 C C . SER A 1 77 ? 5.645 9.832 4.289 1.00 92.25 77 SER A C 1
ATOM 565 O O . SER A 1 77 ? 6.486 9.080 4.779 1.00 92.25 77 SER A O 1
ATOM 567 N N . GLN A 1 78 ? 4.666 10.353 5.032 1.00 93.12 78 GLN A N 1
ATOM 568 C CA . GLN A 1 78 ? 4.479 9.973 6.433 1.00 93.12 78 GLN A CA 1
ATOM 569 C C . GLN A 1 78 ? 4.187 8.469 6.596 1.00 93.12 78 GLN A C 1
ATOM 571 O O . GLN A 1 78 ? 4.545 7.881 7.616 1.00 93.12 78 GLN A O 1
ATOM 576 N N . TYR A 1 79 ? 3.520 7.854 5.617 1.00 95.31 79 TYR A N 1
ATOM 577 C CA . TYR A 1 79 ? 3.000 6.488 5.718 1.00 95.31 79 TYR A CA 1
ATOM 578 C C . TYR A 1 79 ? 3.732 5.486 4.827 1.00 95.31 79 TYR A C 1
ATOM 580 O O . TYR A 1 79 ? 3.588 4.281 5.030 1.00 95.31 79 TYR A O 1
ATOM 588 N N . CYS A 1 80 ? 4.515 5.975 3.868 1.00 94.44 80 CYS A N 1
ATOM 589 C CA . CYS A 1 80 ? 5.177 5.162 2.861 1.00 94.44 80 CYS A CA 1
ATOM 590 C C . CYS A 1 80 ? 6.659 5.533 2.770 1.00 94.44 80 CYS A C 1
ATOM 592 O O . CYS A 1 80 ? 7.015 6.712 2.763 1.00 94.44 80 CYS A O 1
ATOM 594 N N . SER A 1 81 ? 7.529 4.533 2.662 1.00 94.75 81 SER A N 1
ATOM 595 C CA . SER A 1 81 ? 8.943 4.746 2.353 1.00 94.75 81 SER A CA 1
ATOM 596 C C . SER A 1 81 ? 9.133 5.287 0.931 1.00 94.75 81 SER A C 1
ATOM 598 O O . SER A 1 81 ? 8.199 5.337 0.133 1.00 94.75 81 SER A O 1
ATOM 600 N N . SER A 1 82 ? 10.370 5.637 0.577 1.00 93.31 82 SER A N 1
ATOM 601 C CA . SER A 1 82 ? 10.737 5.859 -0.824 1.00 93.31 82 SER A CA 1
ATOM 602 C C . SER A 1 82 ? 10.545 4.582 -1.649 1.00 93.31 82 SER A C 1
ATOM 604 O O . SER A 1 82 ? 10.734 3.474 -1.132 1.00 93.31 82 SER A O 1
ATOM 606 N N . ILE A 1 83 ? 10.215 4.743 -2.931 1.00 95.00 83 ILE A N 1
ATOM 607 C CA . ILE A 1 83 ? 10.146 3.640 -3.895 1.00 95.00 83 ILE A CA 1
ATOM 608 C C . ILE A 1 83 ? 11.554 3.107 -4.182 1.00 95.00 83 ILE A C 1
ATOM 610 O O . ILE A 1 83 ? 12.527 3.861 -4.222 1.00 95.00 83 ILE A O 1
ATOM 614 N N . THR A 1 84 ? 11.648 1.797 -4.393 1.00 94.31 84 THR A N 1
ATOM 615 C CA . THR A 1 84 ? 12.873 1.081 -4.758 1.00 94.31 84 THR A CA 1
ATOM 616 C C . THR A 1 84 ? 12.620 0.154 -5.943 1.00 94.31 84 THR A C 1
ATOM 618 O O . THR A 1 84 ? 11.490 -0.290 -6.151 1.00 94.31 84 THR A O 1
ATOM 621 N N . ILE A 1 85 ? 13.680 -0.143 -6.698 1.00 94.06 85 ILE A N 1
ATOM 622 C CA . ILE A 1 85 ? 13.675 -1.108 -7.803 1.00 94.06 85 ILE A CA 1
ATOM 623 C C . ILE A 1 85 ? 14.498 -2.326 -7.354 1.00 94.06 85 ILE A C 1
ATOM 625 O O . ILE A 1 85 ? 15.725 -2.282 -7.441 1.00 94.06 85 ILE A O 1
ATOM 629 N N . PRO A 1 86 ? 13.874 -3.366 -6.760 1.00 91.25 86 PRO A N 1
ATOM 630 C CA . PRO A 1 86 ? 14.606 -4.515 -6.217 1.00 91.25 86 PRO A CA 1
ATOM 631 C C . PRO A 1 86 ? 15.167 -5.439 -7.307 1.00 91.25 86 PRO A C 1
ATOM 633 O O . PRO A 1 86 ? 16.173 -6.109 -7.086 1.00 91.25 86 PRO A O 1
ATOM 636 N N . ALA A 1 87 ? 14.527 -5.462 -8.475 1.00 91.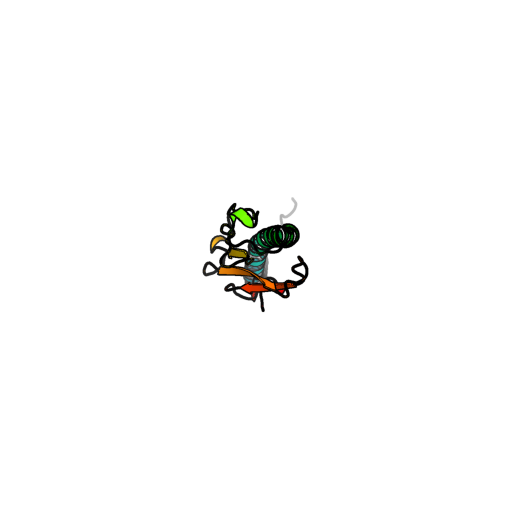88 87 ALA A N 1
ATOM 637 C CA . ALA A 1 87 ? 14.969 -6.147 -9.681 1.00 91.88 87 ALA A CA 1
ATOM 638 C C . ALA A 1 87 ? 14.509 -5.345 -10.905 1.00 91.88 87 ALA A C 1
ATOM 640 O O . ALA A 1 87 ? 13.683 -4.441 -10.770 1.00 91.88 87 ALA A O 1
ATOM 641 N N . ALA A 1 88 ? 15.036 -5.667 -12.089 1.00 89.62 88 ALA A N 1
ATOM 642 C CA . ALA A 1 88 ? 14.720 -4.935 -13.311 1.00 89.62 88 ALA A CA 1
ATOM 643 C C . ALA A 1 88 ? 13.200 -4.827 -13.519 1.00 89.62 88 ALA A C 1
ATOM 645 O O . ALA A 1 88 ? 12.498 -5.833 -13.510 1.00 89.62 88 ALA A O 1
ATOM 646 N N . GLY A 1 89 ? 12.701 -3.598 -13.650 1.00 88.88 89 GLY A N 1
ATOM 647 C CA . GLY A 1 89 ? 11.282 -3.299 -13.854 1.00 88.88 89 GLY A CA 1
ATOM 648 C C . GLY A 1 89 ? 10.368 -3.478 -12.638 1.00 88.88 89 GLY A C 1
ATOM 649 O O . GLY A 1 89 ? 9.221 -3.042 -12.697 1.00 88.88 89 GLY A O 1
ATOM 650 N N . GLN A 1 90 ? 10.842 -4.053 -11.530 1.00 94.25 90 GLN A N 1
ATOM 651 C CA . GLN A 1 90 ? 10.038 -4.191 -10.316 1.00 94.25 90 GLN A CA 1
ATOM 652 C C . GLN A 1 90 ? 9.957 -2.871 -9.562 1.00 94.25 90 GLN A C 1
ATOM 654 O O . GLN A 1 90 ? 10.970 -2.213 -9.360 1.00 94.25 90 GLN A O 1
ATOM 659 N N . ALA A 1 91 ? 8.777 -2.520 -9.061 1.00 95.44 91 ALA A N 1
ATOM 660 C CA . ALA A 1 91 ? 8.589 -1.369 -8.185 1.00 95.44 91 ALA A CA 1
ATOM 661 C C . ALA A 1 91 ? 8.151 -1.834 -6.796 1.00 95.44 91 ALA A C 1
ATOM 663 O O . ALA A 1 91 ? 7.124 -2.494 -6.658 1.00 95.44 91 ALA A O 1
ATOM 664 N N . SER A 1 92 ? 8.906 -1.469 -5.761 1.00 94.88 92 SER A N 1
ATOM 665 C CA . SER A 1 92 ? 8.606 -1.816 -4.370 1.00 94.88 92 SER A CA 1
ATOM 666 C C . SER A 1 92 ? 8.536 -0.578 -3.482 1.00 94.88 92 SER A C 1
ATOM 668 O O . SER A 1 92 ? 9.368 0.326 -3.589 1.00 94.88 92 SER A O 1
ATOM 670 N N . ILE A 1 93 ? 7.554 -0.542 -2.585 1.00 95.75 93 ILE A N 1
ATOM 671 C CA . ILE A 1 93 ? 7.400 0.485 -1.550 1.00 95.75 93 ILE A CA 1
ATOM 672 C C . ILE A 1 93 ? 7.010 -0.181 -0.231 1.00 95.75 93 ILE A C 1
ATOM 674 O O . ILE A 1 93 ? 6.251 -1.153 -0.225 1.00 95.75 93 ILE A O 1
ATOM 678 N N . ASN A 1 94 ? 7.466 0.365 0.894 1.00 95.62 94 ASN A N 1
ATOM 679 C CA . ASN A 1 94 ? 7.058 -0.114 2.208 1.00 95.62 94 ASN A CA 1
ATOM 680 C C . ASN A 1 94 ? 6.020 0.824 2.824 1.00 95.62 94 ASN A C 1
ATOM 682 O O . ASN A 1 94 ? 6.261 2.022 2.964 1.00 95.62 94 ASN A O 1
ATOM 686 N N . ALA A 1 95 ? 4.885 0.270 3.240 1.00 96.50 95 ALA A N 1
ATOM 687 C CA . ALA A 1 95 ? 3.984 0.911 4.182 1.00 96.50 95 ALA A CA 1
ATOM 688 C C . ALA A 1 95 ? 4.579 0.792 5.592 1.00 96.50 95 ALA A C 1
ATOM 690 O O . ALA A 1 95 ? 4.938 -0.300 6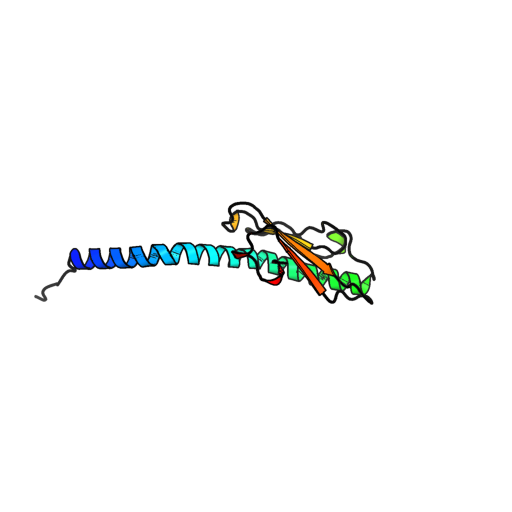.037 1.00 96.50 95 ALA A O 1
ATOM 691 N N . THR A 1 96 ? 4.690 1.914 6.297 1.00 96.25 96 THR A N 1
ATOM 692 C CA . THR A 1 96 ? 5.329 1.956 7.616 1.00 96.25 96 THR A CA 1
ATOM 693 C C . THR A 1 96 ? 4.320 1.730 8.738 1.00 96.25 96 THR A C 1
ATOM 695 O O . THR A 1 96 ? 3.108 1.908 8.573 1.00 96.25 96 THR A O 1
ATOM 698 N N . THR A 1 97 ? 4.809 1.423 9.934 1.00 95.44 97 THR A N 1
ATOM 699 C CA . THR A 1 97 ? 4.023 1.361 11.178 1.00 95.44 97 THR A CA 1
ATOM 700 C C . THR A 1 97 ? 3.237 2.646 11.478 1.00 95.44 97 THR A C 1
ATOM 702 O O . THR A 1 97 ? 2.215 2.584 12.164 1.00 95.44 97 THR A O 1
ATOM 705 N N . ALA A 1 98 ? 3.598 3.803 10.900 1.00 94.25 98 ALA A N 1
ATOM 706 C CA . ALA A 1 98 ? 2.824 5.049 11.016 1.00 94.25 98 ALA A CA 1
ATOM 707 C C . ALA A 1 98 ? 1.403 4.946 10.415 1.00 94.25 98 ALA A C 1
ATOM 709 O O . ALA A 1 98 ? 0.498 5.727 10.746 1.00 94.25 98 ALA A O 1
ATOM 710 N N . THR A 1 99 ? 1.165 3.950 9.557 1.00 92.56 99 THR A N 1
ATOM 711 C CA . THR A 1 99 ? -0.177 3.606 9.068 1.00 92.56 99 THR A CA 1
ATOM 712 C C . THR A 1 99 ? -1.104 3.106 10.182 1.00 92.56 99 THR A C 1
ATOM 714 O O . THR A 1 99 ? -2.314 3.336 10.116 1.00 92.56 99 THR A O 1
ATOM 717 N N . GLY A 1 100 ? -0.552 2.513 11.243 1.00 92.94 100 GLY A N 1
ATOM 718 C CA . GLY A 1 100 ? -1.283 1.750 12.258 1.00 92.94 100 GLY A CA 1
ATOM 719 C C . GLY A 1 100 ? -1.121 0.231 12.117 1.00 92.94 100 GLY A C 1
ATOM 720 O O . GLY A 1 100 ? -1.802 -0.515 12.819 1.00 92.94 100 GLY A O 1
ATOM 721 N N . LEU A 1 101 ? -0.244 -0.225 11.219 1.00 93.38 101 LEU A N 1
ATOM 722 C CA . LEU A 1 101 ? 0.191 -1.618 11.118 1.00 93.38 101 LEU A CA 1
ATOM 723 C C . LEU A 1 101 ? 1.036 -2.044 12.330 1.00 93.38 101 LEU A C 1
ATOM 725 O O . LEU A 1 101 ? 1.681 -1.221 12.978 1.00 93.38 101 LEU A O 1
ATOM 729 N N . ALA A 1 102 ? 1.063 -3.351 12.606 1.00 91.69 102 ALA A N 1
ATOM 730 C CA . ALA A 1 102 ? 1.880 -3.926 13.679 1.00 91.69 102 ALA A CA 1
ATOM 731 C C . ALA A 1 102 ? 3.387 -3.933 13.357 1.00 91.69 102 ALA A C 1
ATOM 733 O O . ALA A 1 102 ? 4.210 -3.892 14.267 1.00 91.69 102 ALA A O 1
ATOM 734 N N . ALA A 1 103 ? 3.734 -3.988 12.072 1.00 93.88 103 ALA A N 1
ATOM 735 C CA . ALA A 1 103 ? 5.091 -3.919 11.549 1.00 93.88 103 ALA A CA 1
ATOM 736 C C . ALA A 1 103 ? 5.062 -3.265 10.162 1.00 93.88 103 ALA A C 1
ATOM 738 O O . ALA A 1 103 ? 4.008 -3.229 9.519 1.00 93.88 103 ALA A O 1
ATOM 739 N N . ASP A 1 104 ? 6.211 -2.763 9.712 1.00 94.56 104 ASP A N 1
ATOM 740 C CA . ASP A 1 104 ? 6.370 -2.303 8.335 1.00 94.56 104 ASP A CA 1
ATOM 741 C C . ASP A 1 104 ? 6.121 -3.472 7.373 1.00 94.56 104 ASP A C 1
ATOM 743 O O . ASP A 1 104 ? 6.447 -4.624 7.673 1.00 94.56 104 ASP A O 1
ATOM 747 N N . CYS A 1 105 ? 5.542 -3.181 6.214 1.00 95.19 105 CYS A N 1
ATOM 748 C CA . CYS A 1 105 ? 5.259 -4.192 5.207 1.00 95.19 105 CYS A CA 1
ATOM 749 C C . CYS A 1 105 ? 5.432 -3.636 3.798 1.00 95.19 105 CYS A C 1
ATOM 751 O O . CYS A 1 105 ? 5.275 -2.442 3.559 1.00 95.19 105 CYS A O 1
ATOM 753 N N . SER A 1 106 ? 5.761 -4.511 2.860 1.00 94.81 106 SER A N 1
ATOM 754 C CA . SER A 1 106 ? 6.066 -4.179 1.473 1.00 94.81 106 SER A CA 1
ATOM 755 C C . SER A 1 106 ? 4.886 -4.425 0.539 1.00 94.81 106 SER A C 1
ATOM 757 O O . SER A 1 106 ? 4.103 -5.367 0.703 1.00 94.81 106 SER A O 1
ATOM 759 N N . LEU A 1 107 ? 4.797 -3.581 -0.479 1.00 95.81 107 LEU A N 1
ATOM 760 C CA . LEU A 1 107 ? 3.968 -3.736 -1.666 1.00 95.81 107 LEU A CA 1
ATOM 761 C C . LEU A 1 107 ? 4.913 -3.750 -2.862 1.00 95.81 107 LEU A C 1
ATOM 763 O O . LEU A 1 107 ? 5.729 -2.839 -3.000 1.00 95.81 107 LEU A O 1
ATOM 767 N N . LEU A 1 108 ? 4.794 -4.760 -3.714 1.00 95.50 108 LEU A N 1
ATOM 768 C CA . LEU A 1 108 ? 5.641 -4.933 -4.884 1.00 95.50 108 LEU A CA 1
ATOM 769 C C . LEU A 1 108 ? 4.774 -5.096 -6.127 1.00 95.50 108 LEU A C 1
ATOM 771 O O . LEU A 1 108 ? 3.776 -5.813 -6.102 1.00 95.50 108 LEU A O 1
ATOM 775 N N . LEU A 1 109 ? 5.157 -4.416 -7.200 1.00 95.44 109 LEU A N 1
ATOM 776 C CA . LEU A 1 109 ? 4.620 -4.581 -8.542 1.00 95.44 109 LEU A CA 1
ATOM 777 C C . LEU A 1 109 ? 5.715 -5.157 -9.437 1.00 95.44 109 LEU A C 1
ATOM 779 O O . LEU A 1 109 ? 6.791 -4.572 -9.547 1.00 95.44 109 LEU A O 1
ATOM 783 N N . ASP A 1 110 ? 5.412 -6.280 -10.070 1.00 93.94 110 ASP A N 1
ATOM 784 C CA . ASP A 1 110 ? 6.285 -7.002 -10.988 1.00 93.94 110 ASP A CA 1
ATOM 785 C C . ASP A 1 110 ? 5.685 -6.944 -12.401 1.00 93.94 110 ASP A C 1
ATOM 787 O O . ASP A 1 110 ? 4.503 -7.280 -12.565 1.00 93.94 110 ASP A O 1
ATOM 791 N N . PRO A 1 111 ? 6.418 -6.466 -13.419 1.00 93.19 111 PRO A N 1
ATOM 792 C CA . PRO A 1 111 ? 5.960 -6.539 -14.797 1.00 93.19 111 PRO A CA 1
ATOM 793 C C . PRO A 1 111 ? 5.879 -8.004 -15.239 1.00 93.19 111 PRO A C 1
ATOM 795 O O . PRO A 1 111 ? 6.769 -8.800 -14.963 1.00 93.19 111 PRO A O 1
ATOM 798 N N . VAL A 1 112 ? 4.805 -8.378 -15.935 1.00 90.44 112 VAL A N 1
ATOM 799 C CA . VAL A 1 112 ? 4.657 -9.728 -16.493 1.00 90.44 112 VAL A CA 1
ATOM 800 C C . VAL A 1 112 ? 4.194 -9.660 -17.946 1.00 90.44 112 VAL A C 1
ATOM 802 O O . VAL A 1 112 ? 3.558 -8.695 -18.376 1.00 90.44 112 VAL A O 1
ATOM 805 N N . ASN A 1 113 ? 4.509 -10.709 -18.712 1.00 88.31 113 ASN A N 1
ATOM 806 C CA . ASN A 1 113 ? 4.141 -10.835 -20.127 1.00 88.31 113 ASN A CA 1
ATOM 807 C C . ASN A 1 113 ? 4.681 -9.700 -21.022 1.00 88.31 113 ASN A C 1
ATOM 809 O O . ASN A 1 113 ? 4.012 -9.272 -21.962 1.00 88.31 113 ASN A O 1
ATOM 813 N N . GLU A 1 114 ? 5.893 -9.224 -20.734 1.00 88.56 114 GLU A N 1
ATOM 814 C CA . GLU A 1 114 ? 6.614 -8.229 -21.533 1.00 88.56 114 GLU A CA 1
ATOM 815 C C . GLU A 1 114 ? 6.702 -8.645 -23.010 1.00 88.56 114 GLU A C 1
ATOM 817 O O . GLU A 1 114 ? 7.277 -9.682 -23.353 1.00 88.56 114 GLU A O 1
ATOM 822 N N . ALA A 1 115 ? 6.119 -7.843 -23.901 1.00 85.31 115 ALA A N 1
ATOM 823 C CA . ALA A 1 115 ? 6.110 -8.134 -25.329 1.00 85.31 115 ALA A CA 1
ATOM 824 C C . ALA A 1 115 ? 6.040 -6.852 -26.157 1.00 85.31 115 ALA A C 1
ATOM 826 O O . ALA A 1 115 ? 5.248 -5.956 -25.872 1.00 85.31 115 ALA A O 1
ATOM 827 N N . ASN A 1 116 ? 6.822 -6.793 -27.239 1.00 83.94 116 ASN A N 1
ATOM 828 C CA . ASN A 1 116 ? 6.765 -5.729 -28.250 1.00 83.94 116 ASN A CA 1
ATOM 829 C C . ASN A 1 116 ? 6.843 -4.296 -27.674 1.00 83.94 116 ASN A C 1
ATOM 831 O O . ASN A 1 116 ? 6.129 -3.412 -28.142 1.00 83.94 116 ASN A O 1
ATOM 835 N N . GLY A 1 117 ? 7.675 -4.067 -26.649 1.00 83.38 117 GLY A N 1
ATOM 836 C CA . GLY A 1 117 ? 7.798 -2.749 -26.009 1.00 83.38 117 GLY A CA 1
ATOM 837 C C . GLY A 1 117 ? 6.602 -2.365 -25.127 1.00 83.38 117 GLY A C 1
ATOM 838 O O . GLY A 1 117 ? 6.443 -1.201 -24.781 1.00 83.38 117 GLY A O 1
ATOM 839 N N . ALA A 1 118 ? 5.749 -3.320 -24.752 1.00 89.25 118 ALA A N 1
ATOM 840 C CA . ALA A 1 118 ? 4.654 -3.117 -23.814 1.00 89.25 118 ALA A CA 1
ATOM 841 C C . ALA A 1 118 ? 4.725 -4.090 -22.629 1.00 89.25 118 ALA A C 1
ATOM 843 O O . ALA A 1 118 ? 5.145 -5.240 -22.765 1.00 89.25 118 ALA A O 1
ATOM 844 N N . ILE A 1 119 ? 4.236 -3.621 -21.480 1.00 90.44 119 ILE A N 1
ATOM 845 C CA . ILE A 1 119 ? 4.022 -4.418 -20.269 1.00 90.44 119 ILE A CA 1
ATOM 846 C C . ILE A 1 119 ? 2.503 -4.518 -20.054 1.00 90.44 119 ILE A C 1
ATOM 848 O O . ILE A 1 119 ? 1.907 -3.628 -19.436 1.00 90.44 119 ILE A O 1
ATOM 852 N N . PRO A 1 120 ? 1.836 -5.536 -20.625 1.00 85.19 120 PRO A N 1
ATOM 853 C CA . PRO A 1 120 ? 0.376 -5.615 -20.640 1.00 85.19 120 PRO A CA 1
ATOM 854 C C . PRO A 1 120 ? -0.212 -5.941 -19.265 1.00 85.19 120 PRO A C 1
ATOM 856 O O . PRO A 1 120 ? -1.361 -5.600 -18.983 1.00 85.19 120 PRO A O 1
ATOM 859 N N . GLU A 1 121 ? 0.564 -6.586 -18.399 1.00 91.00 121 GLU A N 1
ATOM 860 C CA . GLU A 1 121 ? 0.099 -7.071 -17.112 1.00 91.00 121 GLU A CA 1
ATOM 861 C C . GLU A 1 121 ? 1.154 -6.827 -16.033 1.00 91.00 121 GLU A C 1
ATOM 863 O O . GLU A 1 121 ? 2.352 -6.761 -16.292 1.00 91.00 121 GLU A O 1
ATOM 868 N N . TRP A 1 122 ? 0.680 -6.622 -14.807 1.00 92.94 122 TRP A N 1
ATOM 869 C CA . TRP A 1 122 ? 1.519 -6.388 -13.642 1.00 92.94 122 TRP A CA 1
ATOM 870 C C . TRP A 1 122 ? 1.017 -7.258 -12.498 1.00 92.94 122 TRP A C 1
ATOM 872 O O . TRP A 1 122 ? -0.139 -7.116 -12.089 1.00 92.94 122 TRP A O 1
ATOM 882 N N . ALA A 1 123 ? 1.881 -8.120 -11.978 1.00 93.81 123 ALA A N 1
ATOM 883 C CA . ALA A 1 123 ? 1.601 -8.934 -10.810 1.00 93.81 123 ALA A CA 1
ATOM 884 C C . ALA A 1 123 ? 1.929 -8.133 -9.545 1.00 93.81 123 ALA A C 1
ATOM 886 O O . ALA A 1 123 ? 3.035 -7.619 -9.386 1.00 93.81 123 ALA A O 1
ATOM 887 N N . GLY A 1 124 ? 0.955 -7.982 -8.649 1.00 94.88 124 GLY A N 1
ATOM 888 C CA . GLY A 1 124 ? 1.168 -7.328 -7.364 1.00 94.88 124 GLY A CA 1
ATOM 889 C C . GLY A 1 124 ? 1.301 -8.353 -6.251 1.00 94.88 124 GLY A C 1
ATOM 890 O O . GLY A 1 124 ? 0.410 -9.178 -6.087 1.00 94.88 124 GLY A O 1
ATOM 891 N N . SER A 1 125 ? 2.351 -8.239 -5.441 1.00 94.31 125 SER A N 1
ATOM 892 C CA . SER A 1 125 ? 2.551 -9.057 -4.242 1.00 94.31 125 SER A CA 1
ATOM 893 C C . SER A 1 125 ? 2.755 -8.180 -3.008 1.00 94.31 125 SER A C 1
ATOM 895 O O . SER A 1 125 ? 3.097 -6.995 -3.097 1.00 94.31 125 SER A O 1
ATOM 897 N N . THR A 1 126 ? 2.505 -8.731 -1.822 1.00 95.50 126 THR A N 1
ATOM 898 C CA . THR A 1 126 ? 2.646 -7.980 -0.572 1.00 95.50 126 THR A CA 1
ATOM 899 C C . THR A 1 126 ? 3.078 -8.856 0.593 1.00 95.50 126 THR A C 1
ATOM 901 O O . THR A 1 126 ? 2.745 -10.036 0.662 1.00 95.50 126 THR A O 1
ATOM 904 N N . THR A 1 127 ? 3.770 -8.245 1.553 1.00 94.88 127 THR A N 1
ATOM 905 C CA . THR A 1 127 ? 3.977 -8.816 2.896 1.00 94.88 127 THR A CA 1
ATOM 906 C C . THR A 1 127 ? 3.011 -8.234 3.932 1.00 94.88 127 THR A C 1
ATOM 908 O O . THR A 1 127 ? 3.013 -8.647 5.090 1.00 94.88 127 THR A O 1
ATOM 911 N N . CYS A 1 128 ? 2.172 -7.274 3.534 1.00 93.19 128 CYS A N 1
ATOM 912 C CA . CYS A 1 128 ? 1.134 -6.711 4.382 1.00 93.19 128 CYS A CA 1
ATOM 913 C C . CYS A 1 128 ? 0.009 -7.725 4.605 1.00 93.19 128 CYS A C 1
ATOM 915 O O . CYS A 1 128 ? -0.270 -8.573 3.757 1.00 93.19 128 CYS A O 1
ATOM 917 N N . ASP A 1 129 ? -0.714 -7.590 5.717 1.00 93.44 129 ASP A N 1
ATOM 918 C CA . ASP A 1 129 ? -1.946 -8.352 5.906 1.00 93.44 129 ASP A CA 1
ATOM 919 C C . ASP A 1 129 ? -2.914 -8.056 4.744 1.00 93.44 129 ASP A C 1
ATOM 921 O O . ASP A 1 129 ? -3.263 -6.900 4.470 1.00 93.44 129 ASP A O 1
ATOM 925 N N . THR A 1 130 ? -3.350 -9.118 4.061 1.00 92.12 130 THR A N 1
ATOM 926 C CA . THR A 1 130 ? -4.260 -9.063 2.906 1.00 92.12 130 THR A CA 1
ATOM 927 C C . THR A 1 130 ? -5.549 -8.296 3.198 1.00 92.12 130 THR A C 1
ATOM 929 O O . THR A 1 130 ? -6.159 -7.727 2.285 1.00 92.12 130 THR A O 1
ATOM 932 N N . LYS A 1 131 ? -5.947 -8.203 4.475 1.00 92.31 131 LYS A N 1
ATOM 933 C CA . LYS A 1 131 ? -7.095 -7.405 4.897 1.00 92.31 131 LYS A CA 1
ATOM 934 C C . LYS A 1 131 ? -6.871 -5.904 4.774 1.00 92.31 131 LYS A C 1
ATOM 936 O O . LYS A 1 131 ? -7.852 -5.186 4.873 1.00 92.31 131 LYS A O 1
ATOM 941 N N . TYR A 1 132 ? -5.657 -5.393 4.601 1.00 94.31 132 TYR A N 1
ATOM 942 C CA . TYR A 1 132 ? -5.427 -3.951 4.470 1.00 94.31 132 TYR A CA 1
ATOM 943 C C . TYR A 1 132 ? -5.055 -3.510 3.057 1.00 94.31 132 TYR A C 1
ATOM 945 O O . TYR A 1 132 ? -5.150 -2.324 2.748 1.00 94.31 132 TYR A O 1
ATOM 953 N N . VAL A 1 133 ? -4.687 -4.448 2.185 1.00 94.31 133 VAL A N 1
ATOM 954 C CA . VAL A 1 133 ? -4.275 -4.134 0.815 1.00 94.31 133 VAL A CA 1
ATOM 955 C C . VAL A 1 133 ? -5.412 -4.312 -0.199 1.00 94.31 133 VAL A C 1
ATOM 957 O O . VAL A 1 133 ? -6.347 -5.099 0.030 1.00 94.31 133 VAL A O 1
ATOM 960 N N . PRO A 1 134 ? -5.360 -3.601 -1.338 1.00 91.94 134 PRO A N 1
ATOM 961 C CA . PRO A 1 134 ? -6.253 -3.841 -2.467 1.00 91.94 134 PRO A CA 1
ATOM 962 C C . PRO A 1 134 ? -6.093 -5.247 -3.062 1.00 91.94 134 PRO A C 1
ATOM 964 O O . PRO A 1 134 ? -5.086 -5.918 -2.853 1.00 91.94 134 PRO A O 1
ATOM 967 N N . ALA A 1 135 ? -7.095 -5.696 -3.822 1.00 90.00 135 ALA A N 1
ATOM 968 C CA . ALA A 1 135 ? -7.140 -7.058 -4.358 1.00 90.00 135 ALA A CA 1
ATOM 969 C C . ALA A 1 135 ? -5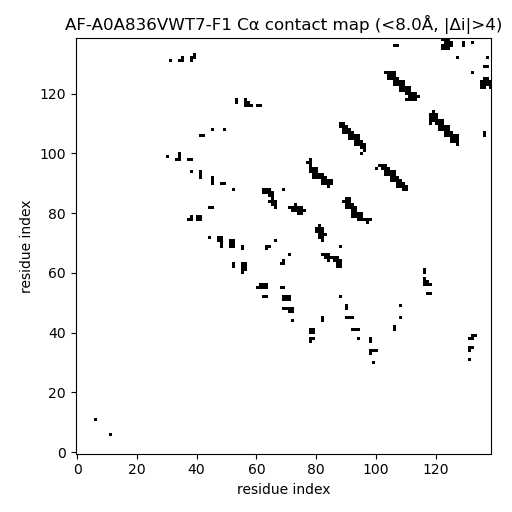.967 -7.395 -5.296 1.00 90.00 135 ALA A C 1
ATOM 971 O O . ALA A 1 135 ? -5.522 -8.536 -5.311 1.00 90.00 135 ALA A O 1
ATOM 972 N N . ASN A 1 136 ? -5.437 -6.409 -6.023 1.00 88.50 136 ASN A N 1
ATOM 973 C CA . ASN A 1 136 ? -4.352 -6.609 -6.983 1.00 88.50 136 ASN A CA 1
ATOM 974 C C . ASN A 1 136 ? -2.989 -6.933 -6.341 1.00 88.50 136 ASN A C 1
ATOM 976 O O . ASN A 1 136 ? -2.060 -7.221 -7.078 1.00 88.50 136 ASN A O 1
ATOM 980 N N . PHE A 1 137 ? -2.868 -6.862 -5.011 1.00 91.31 137 PHE A N 1
ATOM 981 C CA . PHE A 1 137 ? -1.656 -7.226 -4.264 1.00 91.31 137 PHE A CA 1
ATOM 982 C C . PHE A 1 137 ? -1.805 -8.529 -3.462 1.00 91.31 137 PHE A C 1
ATOM 984 O O . PHE A 1 137 ? -0.945 -8.849 -2.650 1.00 91.31 137 PHE A O 1
ATOM 991 N N . ARG A 1 138 ? -2.928 -9.246 -3.606 1.00 88.25 138 ARG A N 1
ATOM 992 C CA . ARG A 1 138 ? -3.239 -10.454 -2.815 1.00 88.25 138 ARG A CA 1
ATOM 993 C C . ARG A 1 138 ? -2.860 -11.765 -3.524 1.00 88.25 138 ARG A C 1
ATOM 995 O O . ARG A 1 138 ? -3.344 -12.809 -3.091 1.00 88.25 138 ARG A O 1
ATOM 1002 N N . GLY A 1 139 ? -2.095 -11.692 -4.616 1.00 67.06 139 GLY A N 1
ATOM 1003 C CA . GLY A 1 139 ? -1.714 -12.817 -5.479 1.00 67.06 139 GLY A CA 1
ATOM 1004 C C . GLY A 1 139 ? -0.230 -13.123 -5.409 1.00 67.06 139 GLY A C 1
ATOM 1005 O O . GLY A 1 139 ? 0.555 -12.160 -5.276 1.00 67.06 139 GLY A O 1
#